Protein AF-A0A8T3ZHL0-F1 (afdb_monomer)

Nearest PDB structures (foldseek):
  2d4r-assembly1_A  TM=2.985E-01  e=3.084E+00  Thermus thermophilus HB8
  3kd4-assembly1_A  TM=4.440E-01  e=8.144E+00  Parabacteroides distasonis ATCC 8503
  2c8e-assembly2_F  TM=2.525E-01  e=3.255E+00  Clostridium botulinum

Mean predicted aligned error: 4.2 Å

pLDDT: mean 92.54, std 8.16, range [60.34, 98.5]

Radius of gyration: 15.57 Å; Cα contacts (8 Å, |Δi|>4): 361; chains: 1; bounding box: 35×30×43 Å

Solvent-accessible surface area (backbone atoms only — not comparable to full-atom values): 7503 Å² total; per-residue (Å²): 109,68,70,58,51,51,50,51,56,46,22,67,77,70,44,55,74,51,76,47,68,34,86,65,41,38,38,34,37,50,96,50,34,42,35,38,40,39,80,39,81,84,73,82,85,38,77,82,42,80,42,47,78,49,87,70,52,77,55,57,64,45,39,56,96,75,43,60,59,62,20,40,26,36,30,17,42,81,54,91,90,34,26,39,36,40,37,39,42,37,50,18,43,23,42,51,92,86,35,31,39,29,58,40,50,43,67,68,76,40,70,36,41,59,75,23,38,38,39,40,32,42,76,51,70,52,73,59,92,52,36,39,35,34,32,32,38,44,47,66,85

Secondary structure (DSSP, 8-state):
-HHHHHHHHHHHHH-SEEEEE--SSEEEEETTEEEEEEEESS--S-BS--E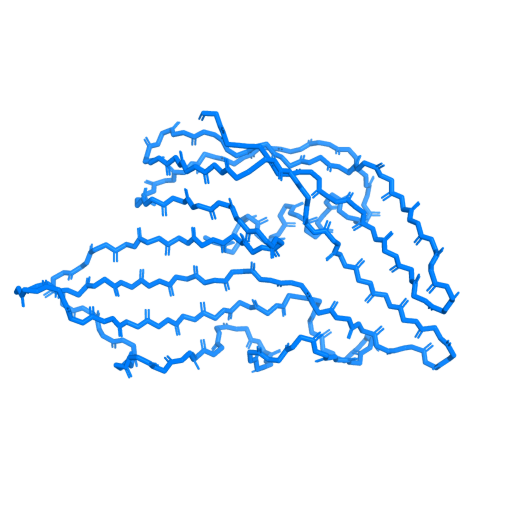E-SSS-S-SEEETTTS-SEEEEEEEEEETTEEEEEEEEEEPEEEETTEEEEEEEE---EEE-TT-EEEEEEEEEEEETTEEEEEEEEEE-

Sequence (141 aa):
MEELNNKVRYIANNGGREQVTIAKGIVSFASGSIKLFIETGGTYYAEDVWIPLSNGDCNLAGTWGVDPPEALCVKSGKIGSSYQTTYELRYRVLGAGSKQYQISLEGPMASGGEGNTIIIENTGSSIEGNLIKTHISIKIL

Foldseek 3Di:
DVVVVVVQVVCLVPFFKDKDFAAFAKWKDDDQKIKGKDKDQDDADDAPDKAFPDPDGQDQEEAPPPDDQKGWIWHWHDDPNIIIIMIMIHGHFHDDPQATEHEGEDEDTDMDGGGKMKMWGFPAWDDDRRYIYTYIYIDID

Structure (mmCIF, N/CA/C/O backbone):
data_AF-A0A8T3ZHL0-F1
#
_entry.id   AF-A0A8T3ZHL0-F1
#
loop_
_atom_site.group_PDB
_atom_site.id
_atom_site.type_symbol
_atom_site.label_atom_id
_atom_site.label_alt_id
_atom_site.label_comp_id
_atom_site.label_asym_id
_atom_site.label_entity_id
_atom_site.label_seq_id
_atom_site.pdbx_PDB_ins_code
_atom_site.Cartn_x
_atom_site.Cartn_y
_atom_site.Cartn_z
_atom_site.occupancy
_atom_site.B_iso_or_equiv
_atom_site.auth_seq_id
_atom_site.auth_comp_id
_atom_site.auth_asym_id
_atom_site.auth_atom_id
_atom_site.pdbx_PDB_model_num
ATOM 1 N N . MET A 1 1 ? -9.310 -1.800 3.750 1.00 89.12 1 MET A N 1
ATOM 2 C CA . MET A 1 1 ? -7.895 -1.965 3.339 1.00 89.12 1 MET A CA 1
ATOM 3 C C . MET A 1 1 ? -7.780 -2.471 1.906 1.00 89.12 1 MET A C 1
ATOM 5 O O . MET A 1 1 ? -6.994 -1.926 1.148 1.00 89.12 1 MET A O 1
ATOM 9 N N . GLU A 1 2 ? -8.588 -3.452 1.504 1.00 89.31 2 GLU A N 1
ATOM 10 C CA . GLU A 1 2 ? -8.603 -3.961 0.126 1.00 89.31 2 GLU A CA 1
ATOM 11 C C . GLU A 1 2 ? -8.901 -2.885 -0.933 1.00 89.31 2 GLU A C 1
ATOM 13 O O . GLU A 1 2 ? -8.166 -2.772 -1.907 1.00 89.31 2 GLU A O 1
ATOM 18 N N . GLU A 1 3 ? -9.901 -2.025 -0.712 1.00 91.75 3 GLU A N 1
ATOM 19 C CA . GLU A 1 3 ? -10.195 -0.905 -1.622 1.00 91.75 3 GLU A CA 1
ATOM 20 C C . GLU A 1 3 ? -8.988 0.030 -1.810 1.00 91.75 3 GLU A C 1
ATOM 22 O O . GLU A 1 3 ? -8.657 0.418 -2.931 1.00 91.75 3 GLU A O 1
ATOM 27 N N . LEU A 1 4 ? -8.289 0.346 -0.715 1.00 94.38 4 LEU A N 1
ATOM 28 C CA . LEU A 1 4 ? -7.088 1.175 -0.744 1.00 94.38 4 LEU A CA 1
ATOM 29 C C . LEU A 1 4 ? -5.976 0.510 -1.564 1.00 94.38 4 LEU A C 1
ATOM 31 O O . LEU A 1 4 ? -5.391 1.151 -2.433 1.00 94.38 4 LEU A O 1
ATOM 35 N N . ASN A 1 5 ? -5.732 -0.784 -1.336 1.00 95.44 5 ASN A N 1
ATOM 36 C CA . ASN A 1 5 ? -4.795 -1.582 -2.129 1.00 95.44 5 ASN A CA 1
ATOM 37 C C . ASN A 1 5 ? -5.166 -1.570 -3.623 1.00 95.44 5 ASN A C 1
ATOM 39 O O . ASN A 1 5 ? -4.322 -1.307 -4.475 1.00 95.44 5 ASN A O 1
ATOM 43 N N . ASN A 1 6 ? -6.442 -1.776 -3.954 1.00 95.44 6 ASN A N 1
ATOM 44 C CA . ASN A 1 6 ? -6.925 -1.755 -5.335 1.00 95.44 6 ASN A CA 1
ATOM 45 C C . ASN A 1 6 ? -6.644 -0.416 -6.023 1.00 95.44 6 ASN A C 1
ATOM 47 O O . ASN A 1 6 ? -6.119 -0.407 -7.136 1.00 95.44 6 ASN A O 1
ATOM 51 N N . LYS A 1 7 ? -6.919 0.707 -5.353 1.00 96.62 7 LYS A N 1
ATOM 52 C CA . LYS A 1 7 ? -6.647 2.041 -5.905 1.00 96.62 7 LYS A CA 1
ATOM 53 C C . LYS A 1 7 ? -5.155 2.332 -6.039 1.00 96.62 7 LYS A C 1
ATOM 55 O O . LYS A 1 7 ? -4.751 2.860 -7.069 1.00 96.62 7 LYS A O 1
ATOM 60 N N . VAL A 1 8 ? -4.321 1.938 -5.074 1.00 97.31 8 VAL A N 1
ATOM 61 C CA . VAL A 1 8 ? -2.859 2.065 -5.211 1.00 97.31 8 VAL A CA 1
ATOM 62 C C . VAL A 1 8 ? -2.354 1.280 -6.422 1.00 97.31 8 VAL A C 1
ATOM 64 O O . VAL A 1 8 ? -1.639 1.840 -7.249 1.00 97.31 8 VAL A O 1
ATOM 67 N N . ARG A 1 9 ? -2.750 0.010 -6.578 1.00 95.94 9 ARG A N 1
ATOM 68 C CA . ARG A 1 9 ? -2.340 -0.815 -7.728 1.00 95.94 9 ARG A CA 1
ATOM 69 C C . ARG A 1 9 ? -2.842 -0.251 -9.052 1.00 95.94 9 ARG A C 1
ATOM 71 O O . ARG A 1 9 ? -2.117 -0.276 -10.046 1.00 95.94 9 ARG A O 1
ATOM 78 N N . TYR A 1 10 ? -4.066 0.266 -9.073 1.00 96.88 10 TYR A N 1
ATOM 79 C CA . TYR A 1 10 ? -4.619 0.920 -10.251 1.00 96.88 10 TYR A CA 1
ATOM 80 C C . TYR A 1 10 ? -3.783 2.143 -10.648 1.00 96.88 10 TYR A C 1
ATOM 82 O O . TYR A 1 10 ? -3.339 2.229 -11.792 1.00 96.88 10 TYR A O 1
ATOM 90 N N . ILE A 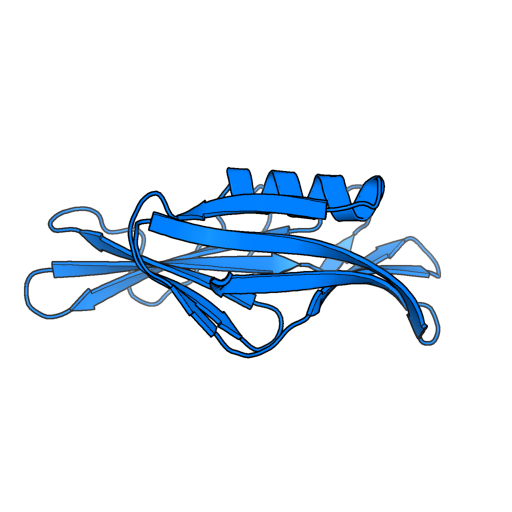1 11 ? -3.495 3.036 -9.700 1.00 97.31 11 ILE A N 1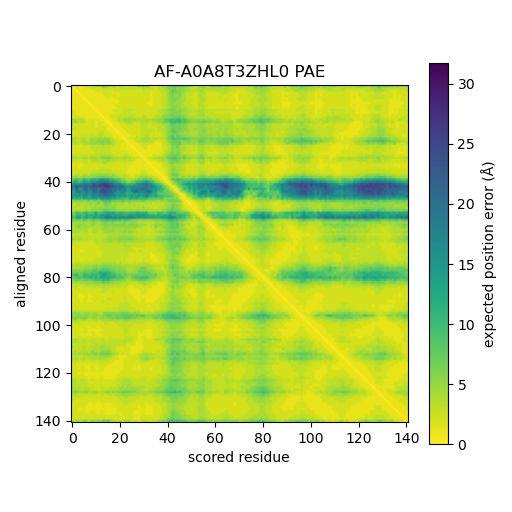
ATOM 91 C CA . ILE A 1 11 ? -2.699 4.250 -9.927 1.00 97.31 11 ILE A CA 1
ATOM 92 C C . ILE A 1 11 ? -1.238 3.931 -10.271 1.00 97.31 11 ILE A C 1
ATOM 94 O O . ILE A 1 11 ? -0.636 4.613 -11.099 1.00 97.31 11 ILE A O 1
ATOM 98 N N . ALA A 1 12 ? -0.663 2.866 -9.712 1.00 96.50 12 ALA A N 1
ATOM 99 C CA . ALA A 1 12 ? 0.680 2.419 -10.076 1.00 96.50 12 ALA A CA 1
ATOM 100 C C . ALA A 1 12 ? 0.765 1.995 -11.551 1.00 96.50 12 ALA A C 1
ATOM 102 O O . ALA A 1 12 ? 1.730 2.334 -12.227 1.00 96.50 12 ALA A O 1
ATOM 103 N N . ASN A 1 13 ? -0.258 1.308 -12.068 1.00 94.44 13 ASN A N 1
ATOM 104 C CA . ASN A 1 13 ? -0.269 0.833 -13.454 1.00 94.44 13 ASN A CA 1
ATOM 105 C C . ASN A 1 13 ? -0.716 1.892 -14.469 1.00 94.44 13 ASN A C 1
ATOM 107 O O . ASN A 1 13 ? -0.249 1.880 -15.604 1.00 94.44 13 ASN A O 1
ATOM 111 N N . ASN A 1 14 ? -1.635 2.781 -14.085 1.00 96.81 14 ASN A N 1
ATOM 112 C CA . ASN A 1 14 ? -2.307 3.688 -15.022 1.00 96.81 14 ASN A CA 1
ATOM 113 C C . ASN A 1 14 ? -1.906 5.162 -14.848 1.00 96.81 14 ASN A C 1
ATOM 115 O O . ASN A 1 14 ? -2.280 6.000 -15.666 1.00 96.81 14 ASN A O 1
ATOM 119 N N . GLY A 1 15 ? -1.148 5.493 -13.799 1.00 95.69 15 GLY A N 1
ATOM 120 C CA . GLY A 1 15 ? -0.882 6.874 -13.409 1.00 95.69 15 GLY A CA 1
ATOM 121 C C . GLY A 1 15 ? -2.101 7.559 -12.783 1.00 95.69 15 GLY A C 1
ATOM 122 O O . GLY A 1 15 ? -3.125 6.930 -12.519 1.00 95.69 15 GLY A O 1
ATOM 123 N N . GLY A 1 16 ? -1.990 8.869 -12.553 1.00 96.69 16 GLY A N 1
ATOM 124 C CA . GLY A 1 16 ? -3.090 9.709 -12.072 1.00 96.69 16 GLY A CA 1
ATOM 125 C C . GLY A 1 16 ? -3.192 9.818 -10.549 1.00 96.69 16 GLY A C 1
ATOM 126 O O . GLY A 1 16 ? -2.210 9.641 -9.823 1.00 96.69 16 GLY A O 1
ATOM 127 N N . ARG A 1 17 ? -4.398 10.152 -10.076 1.00 97.56 17 ARG A N 1
ATOM 128 C CA . ARG A 1 17 ? -4.697 10.450 -8.673 1.00 97.56 17 ARG A CA 1
ATOM 129 C C . ARG A 1 17 ? -6.068 9.913 -8.274 1.00 97.56 17 ARG A C 1
ATOM 131 O O . ARG A 1 17 ? -7.035 10.077 -9.008 1.00 97.56 17 ARG A O 1
ATOM 138 N N . GLU A 1 18 ? -6.143 9.334 -7.083 1.00 98.00 18 GLU A N 1
ATOM 139 C CA . GLU A 1 18 ? -7.343 8.747 -6.486 1.00 98.00 18 GLU A CA 1
ATOM 140 C C . GLU A 1 18 ? -7.498 9.173 -5.024 1.00 98.00 18 GLU A C 1
ATOM 142 O O . GLU A 1 18 ? -6.556 9.659 -4.387 1.00 98.00 18 GLU A O 1
ATOM 147 N N . GLN A 1 19 ? -8.700 8.972 -4.487 1.00 96.62 19 GLN A N 1
ATOM 148 C CA . GLN A 1 19 ? -9.005 9.234 -3.083 1.00 96.62 19 GLN A CA 1
ATOM 149 C C . GLN A 1 19 ? -9.811 8.097 -2.450 1.00 96.62 19 GLN A C 1
ATOM 151 O O . GLN A 1 19 ? -10.603 7.431 -3.122 1.00 96.62 19 GLN A O 1
ATOM 156 N N . VAL A 1 20 ? -9.602 7.890 -1.150 1.00 95.88 20 VAL A N 1
ATOM 157 C CA . VAL A 1 20 ? -10.321 6.918 -0.315 1.00 95.88 20 VAL A CA 1
ATOM 158 C C . VAL A 1 20 ? -10.685 7.568 1.005 1.00 95.88 20 VAL A C 1
ATOM 160 O O . VAL A 1 20 ? -9.819 8.117 1.680 1.00 95.88 20 VAL A O 1
ATOM 163 N N . THR A 1 21 ? -11.947 7.466 1.407 1.00 95.81 21 THR A N 1
ATOM 164 C CA . THR A 1 21 ? -12.379 7.890 2.741 1.00 95.81 21 THR A CA 1
ATOM 165 C C . THR A 1 21 ? -12.153 6.765 3.745 1.00 95.81 21 THR A C 1
ATOM 167 O O . THR A 1 21 ? -12.445 5.598 3.477 1.00 95.81 21 THR A O 1
ATOM 170 N N . ILE A 1 22 ? -11.637 7.106 4.923 1.00 92.88 22 ILE A N 1
ATOM 171 C CA . ILE A 1 22 ? -11.452 6.151 6.012 1.00 92.88 22 ILE A CA 1
ATOM 172 C C . ILE A 1 22 ? -12.822 5.849 6.615 1.00 92.88 22 ILE A C 1
ATOM 174 O O . ILE A 1 22 ? -13.410 6.673 7.311 1.00 92.88 22 ILE A O 1
ATOM 178 N N . ALA A 1 23 ? -13.334 4.655 6.322 1.00 89.88 23 ALA A N 1
ATOM 179 C CA . ALA A 1 23 ? -14.664 4.237 6.755 1.00 89.88 23 ALA A CA 1
ATOM 180 C C . ALA A 1 23 ? -14.746 3.905 8.253 1.00 89.88 23 ALA A C 1
ATOM 182 O O . ALA A 1 23 ? -15.814 4.013 8.840 1.00 89.88 23 ALA A O 1
ATOM 183 N N . LYS A 1 24 ? -13.645 3.440 8.859 1.00 91.50 24 LYS A N 1
ATOM 184 C CA . LYS A 1 24 ? -13.570 3.088 10.282 1.00 91.50 24 LYS A CA 1
ATOM 185 C C . LYS A 1 24 ? -12.119 2.972 10.733 1.00 91.50 24 LYS A C 1
ATOM 187 O O . LYS A 1 24 ? -11.267 2.538 9.958 1.00 91.50 24 LYS A O 1
ATOM 192 N N . GLY A 1 25 ? -11.885 3.232 12.017 1.00 92.75 25 GLY A N 1
ATOM 193 C CA . GLY A 1 25 ? -10.602 3.003 12.674 1.00 92.75 25 GLY A CA 1
ATOM 194 C C . GLY A 1 25 ? -9.614 4.137 12.433 1.00 92.75 25 GLY A C 1
ATOM 195 O O . GLY A 1 25 ? -9.988 5.219 11.989 1.00 92.75 25 GLY A O 1
ATOM 196 N N . ILE A 1 26 ? -8.350 3.880 12.754 1.00 96.19 26 ILE A N 1
ATOM 197 C CA . ILE A 1 26 ? -7.257 4.836 12.568 1.00 96.19 26 ILE A CA 1
ATOM 198 C C . ILE A 1 26 ? -6.346 4.297 11.476 1.00 96.19 26 ILE A C 1
ATOM 200 O O . ILE A 1 26 ? -5.842 3.182 11.594 1.00 96.19 26 ILE A O 1
ATOM 204 N N . VAL A 1 27 ? -6.108 5.080 10.430 1.00 97.00 27 VAL A N 1
ATOM 205 C CA . VAL A 1 27 ? -5.083 4.787 9.429 1.00 97.00 27 VAL A CA 1
ATOM 206 C C . VAL A 1 27 ? -3.833 5.588 9.744 1.00 97.00 27 VAL A C 1
ATOM 208 O O . VAL A 1 27 ? -3.913 6.772 10.050 1.00 97.00 27 VAL A O 1
ATOM 211 N N . SER A 1 28 ? -2.672 4.954 9.647 1.00 97.62 28 SER A N 1
ATOM 212 C CA . SER A 1 28 ? -1.366 5.593 9.747 1.00 97.62 28 SER A CA 1
ATOM 213 C C . SER A 1 28 ? -0.521 5.239 8.535 1.00 97.62 28 SER A C 1
ATOM 215 O O . SER A 1 28 ? -0.507 4.090 8.096 1.00 97.62 28 SER A O 1
ATOM 217 N N . PHE A 1 29 ? 0.201 6.222 8.012 1.00 97.88 29 PHE A N 1
ATOM 218 C CA . PHE A 1 29 ? 1.247 6.009 7.027 1.00 97.88 29 PHE A CA 1
ATOM 219 C C . PHE A 1 29 ? 2.605 6.337 7.646 1.00 97.88 29 PHE A C 1
ATOM 221 O O . PHE A 1 29 ? 2.804 7.433 8.174 1.00 97.88 29 PHE A O 1
ATOM 228 N N . ALA A 1 30 ? 3.534 5.385 7.582 1.00 96.56 30 ALA A N 1
ATOM 229 C CA . ALA A 1 30 ? 4.912 5.577 8.015 1.00 96.56 30 ALA A CA 1
ATOM 230 C C . ALA A 1 30 ? 5.840 4.556 7.348 1.00 96.56 30 ALA A C 1
ATOM 232 O O . ALA A 1 30 ? 5.501 3.380 7.234 1.00 96.56 30 ALA A O 1
ATOM 233 N N . SER A 1 31 ? 7.046 4.991 6.967 1.00 93.44 31 SER A N 1
ATOM 234 C CA . SER A 1 31 ? 8.123 4.111 6.473 1.00 93.44 31 SER A CA 1
ATOM 235 C C . SER A 1 31 ? 7.695 3.159 5.339 1.00 93.44 31 SER A C 1
ATOM 237 O O . SER A 1 31 ? 8.010 1.969 5.367 1.00 93.44 31 SER A O 1
ATOM 239 N N . GLY A 1 32 ? 6.934 3.662 4.360 1.00 94.69 32 GLY A N 1
ATOM 240 C CA . GLY A 1 32 ? 6.471 2.866 3.214 1.00 94.69 32 GLY A CA 1
ATOM 241 C C . GLY A 1 32 ? 5.424 1.798 3.560 1.00 94.69 32 GLY A C 1
ATOM 242 O O . GLY A 1 32 ? 5.255 0.835 2.815 1.00 94.69 32 GLY A O 1
ATOM 243 N N . SER A 1 33 ? 4.742 1.944 4.699 1.00 96.50 33 SER A N 1
ATOM 244 C CA . SER A 1 33 ? 3.689 1.048 5.178 1.00 96.50 33 SER A CA 1
ATOM 245 C C . SER A 1 33 ? 2.434 1.844 5.527 1.00 96.50 33 SER A C 1
ATOM 247 O O . SER A 1 33 ? 2.518 2.913 6.141 1.00 96.50 33 SER A O 1
ATOM 249 N N . ILE A 1 34 ? 1.271 1.314 5.141 1.00 97.19 34 ILE A N 1
ATOM 250 C CA . ILE A 1 34 ? -0.035 1.826 5.562 1.00 97.19 34 ILE A CA 1
ATOM 251 C C . ILE A 1 34 ? -0.612 0.850 6.581 1.00 97.19 34 ILE A C 1
ATOM 253 O O . ILE A 1 34 ? -0.818 -0.326 6.281 1.00 97.19 34 ILE A O 1
ATOM 257 N N . LYS A 1 35 ? -0.910 1.343 7.780 1.00 97.12 35 LYS A N 1
ATOM 258 C CA . LYS A 1 35 ? -1.500 0.564 8.868 1.00 97.12 35 LYS A CA 1
ATOM 259 C C . LYS A 1 35 ? -2.908 1.036 9.165 1.00 97.12 35 LYS A C 1
ATOM 261 O O . LYS A 1 35 ? -3.137 2.235 9.227 1.00 97.12 35 LYS A O 1
ATOM 266 N N . LEU A 1 36 ? -3.830 0.107 9.382 1.00 96.06 36 LEU A N 1
ATOM 267 C CA . LEU A 1 36 ? -5.181 0.375 9.868 1.00 96.06 36 LEU A CA 1
ATOM 268 C C . LEU A 1 36 ? -5.386 -0.327 11.205 1.00 96.06 36 LEU A C 1
ATOM 270 O O . LEU A 1 36 ? -5.253 -1.546 11.294 1.00 96.06 36 LEU A O 1
ATOM 274 N N . PHE A 1 37 ? -5.755 0.447 12.216 1.00 94.44 37 PHE A N 1
ATOM 275 C CA . PHE A 1 37 ? -6.049 -0.015 13.563 1.00 94.44 37 PHE A CA 1
ATOM 276 C C . PHE A 1 37 ? -7.561 -0.006 13.782 1.00 94.44 37 PHE A C 1
ATOM 278 O O . PHE A 1 37 ? -8.213 1.029 13.625 1.00 94.44 37 PHE A O 1
ATOM 285 N N . ILE A 1 38 ? -8.117 -1.159 14.151 1.00 92.25 38 ILE A N 1
ATOM 286 C CA . ILE A 1 38 ? -9.530 -1.311 14.505 1.00 92.25 38 ILE A CA 1
ATOM 287 C C . ILE A 1 38 ? -9.621 -1.974 15.874 1.00 92.25 38 ILE A C 1
ATOM 289 O O . ILE A 1 38 ? -9.118 -3.080 16.071 1.00 92.25 38 ILE A O 1
ATOM 293 N N . GLU A 1 39 ? -10.312 -1.323 16.802 1.00 89.19 39 GLU A N 1
ATOM 294 C CA . GLU A 1 39 ? -10.665 -1.918 18.088 1.00 89.19 39 GLU A CA 1
ATOM 295 C C . GLU A 1 39 ? -11.965 -2.716 17.961 1.00 89.19 39 GLU A C 1
ATOM 297 O O . GLU A 1 39 ? -12.962 -2.243 17.404 1.00 89.19 39 GLU A O 1
ATOM 302 N N 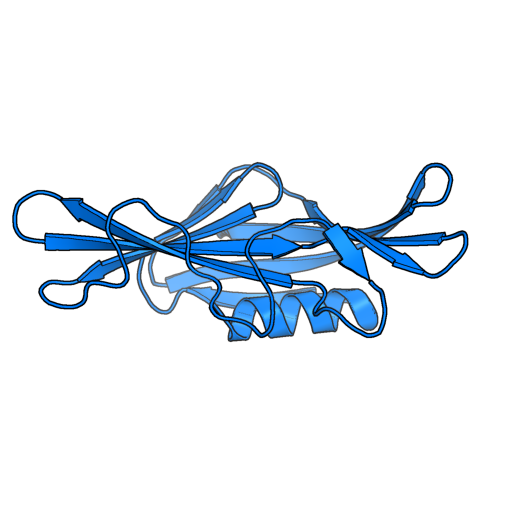. THR A 1 40 ? -11.952 -3.956 18.452 1.00 80.94 40 THR A N 1
ATOM 303 C CA . THR A 1 40 ? -13.123 -4.841 18.459 1.00 80.94 40 THR A CA 1
ATOM 304 C C . THR A 1 40 ? -13.244 -5.573 19.793 1.00 80.94 40 THR A C 1
ATOM 306 O O . THR A 1 40 ? -12.244 -5.870 20.447 1.00 80.94 40 THR A O 1
ATOM 309 N N . GLY A 1 41 ? -14.479 -5.878 20.195 1.00 70.81 41 GLY A N 1
ATOM 310 C CA . GLY A 1 41 ? -14.766 -6.571 21.454 1.00 70.81 41 GLY A CA 1
ATOM 311 C C . GLY A 1 41 ? -14.745 -8.103 21.385 1.00 70.81 41 GLY A C 1
ATOM 312 O O . GLY A 1 41 ? -14.894 -8.729 22.426 1.00 70.81 41 GLY A O 1
ATOM 313 N N . GLY A 1 42 ? -14.597 -8.726 20.204 1.00 60.75 42 GLY A N 1
ATOM 314 C CA . GLY A 1 42 ? -14.885 -10.167 20.072 1.00 60.75 42 GLY A CA 1
ATOM 315 C C . GLY A 1 42 ? -14.205 -10.953 18.949 1.00 60.75 42 GLY A C 1
ATOM 316 O O . GLY A 1 42 ? -14.486 -12.140 18.827 1.00 60.75 42 GLY A O 1
ATOM 317 N N . THR A 1 43 ? -13.320 -10.357 18.145 1.00 60.34 43 THR A N 1
ATOM 318 C CA . THR A 1 43 ? -12.641 -11.073 17.045 1.00 60.34 43 THR A CA 1
ATOM 319 C C . THR A 1 43 ? -11.132 -11.038 17.221 1.00 60.34 43 THR A C 1
ATOM 321 O O . THR A 1 43 ? -10.534 -9.973 17.364 1.00 60.34 43 THR A O 1
ATOM 324 N N . TYR A 1 44 ? -10.535 -12.226 17.204 1.00 65.06 44 TYR A N 1
ATOM 325 C CA . TYR A 1 44 ? -9.115 -12.481 17.391 1.00 65.06 44 TYR A CA 1
ATOM 326 C C . TYR A 1 44 ? -8.600 -13.252 16.173 1.00 65.06 44 TYR A C 1
ATOM 328 O O . TYR A 1 44 ? -9.165 -14.291 15.835 1.00 65.06 44 TYR A O 1
ATOM 336 N N . TYR A 1 45 ? -7.562 -12.735 15.507 1.00 63.56 45 TYR A N 1
ATOM 337 C CA . TYR A 1 45 ? -6.935 -13.403 14.358 1.00 63.56 45 TYR A CA 1
ATOM 338 C C . TYR A 1 45 ? -5.732 -14.262 14.790 1.00 63.56 45 TYR A C 1
ATOM 340 O O . TYR A 1 45 ? -5.693 -15.448 14.481 1.00 63.56 45 TYR A O 1
ATOM 348 N N . ALA A 1 46 ? -4.786 -13.681 15.536 1.00 62.75 46 ALA A N 1
ATOM 349 C CA . ALA A 1 46 ? -3.723 -14.346 16.302 1.00 62.75 46 ALA A CA 1
ATOM 350 C C . ALA A 1 46 ? -3.000 -13.308 17.177 1.00 62.75 46 ALA A C 1
ATOM 352 O O . ALA A 1 46 ? -2.912 -12.146 16.774 1.00 62.75 46 ALA A O 1
ATOM 353 N N . GLU A 1 47 ? -2.493 -13.714 18.343 1.00 71.81 47 GLU A N 1
ATOM 354 C CA . GLU A 1 47 ? -1.775 -12.862 19.292 1.00 71.81 47 GLU A CA 1
ATOM 355 C C . GLU A 1 47 ? -0.374 -12.600 18.756 1.00 71.81 47 GLU A C 1
ATOM 357 O O . GLU A 1 47 ? 0.405 -13.530 18.565 1.00 71.81 47 GLU A O 1
ATOM 362 N N . ASP A 1 48 ? -0.082 -11.333 18.472 1.00 75.12 48 ASP A N 1
ATOM 363 C CA . ASP A 1 48 ? 1.255 -10.821 18.149 1.00 75.12 48 ASP A CA 1
ATOM 364 C C . ASP A 1 48 ? 1.991 -11.470 16.960 1.00 75.12 48 ASP A C 1
ATOM 366 O O . ASP A 1 48 ? 3.156 -11.160 16.701 1.00 75.12 48 ASP A O 1
ATOM 370 N N . VAL A 1 49 ? 1.298 -12.279 16.156 1.00 86.69 49 VAL A N 1
ATOM 371 C CA . VAL A 1 49 ? 1.819 -12.877 14.921 1.00 86.69 49 VAL A CA 1
ATOM 372 C C . VAL A 1 49 ? 1.124 -12.264 13.709 1.00 86.69 49 VAL A C 1
ATOM 374 O O . VAL A 1 49 ? -0.100 -12.152 13.663 1.00 86.69 49 VAL A O 1
ATOM 377 N N . TRP A 1 50 ? 1.916 -11.872 12.709 1.00 90.12 50 TRP A N 1
ATOM 378 C CA . TRP A 1 50 ? 1.400 -11.404 11.424 1.00 90.12 50 TRP A CA 1
ATOM 379 C C . TRP A 1 50 ? 0.934 -12.575 10.562 1.00 90.12 50 TRP A C 1
ATOM 381 O O . TRP A 1 50 ? 1.703 -13.491 10.276 1.00 90.12 50 TRP A O 1
ATOM 391 N N . ILE A 1 51 ? -0.313 -12.502 10.110 1.00 91.06 51 ILE A N 1
ATOM 392 C CA . ILE A 1 51 ? -0.949 -13.473 9.224 1.00 91.06 51 ILE A CA 1
ATOM 393 C C . ILE A 1 51 ? -1.226 -12.798 7.876 1.00 91.06 51 ILE A C 1
ATOM 395 O O . ILE A 1 51 ? -1.798 -11.705 7.861 1.00 91.06 51 ILE A O 1
ATOM 399 N N . PRO A 1 52 ? -0.860 -13.411 6.739 1.00 91.50 52 PRO A N 1
ATOM 400 C CA . PRO A 1 52 ? -1.207 -12.882 5.425 1.00 91.50 52 PRO A CA 1
ATOM 401 C C . PRO A 1 52 ? -2.716 -13.005 5.159 1.00 91.50 52 PRO A C 1
ATOM 403 O O . PRO A 1 52 ? -3.324 -14.039 5.424 1.00 91.50 52 PRO A O 1
ATOM 406 N N . LEU A 1 53 ? -3.323 -11.954 4.605 1.00 87.31 53 LEU A N 1
ATOM 407 C CA . LEU A 1 53 ? -4.728 -11.935 4.160 1.00 87.31 53 LEU A CA 1
ATOM 408 C C . LEU A 1 53 ? -4.898 -12.095 2.644 1.00 87.31 53 LEU A C 1
ATOM 410 O O . LEU A 1 53 ? -6.018 -12.195 2.153 1.00 87.31 53 LEU A O 1
ATOM 414 N N . SER A 1 54 ? -3.797 -12.072 1.900 1.00 73.62 54 SER A N 1
ATOM 415 C CA . SER A 1 54 ? -3.764 -12.244 0.443 1.00 73.62 54 SER A CA 1
ATOM 416 C C . SER A 1 54 ? -3.061 -13.557 0.098 1.00 73.62 54 SER A C 1
ATOM 418 O O . SER A 1 54 ? -2.392 -14.131 0.957 1.00 73.62 54 SER A O 1
ATOM 420 N N . ASN A 1 55 ? -3.215 -14.042 -1.139 1.00 68.81 55 ASN A N 1
ATOM 421 C CA . ASN A 1 55 ? -2.505 -15.229 -1.624 1.00 68.81 55 ASN A CA 1
ATOM 422 C C . ASN A 1 55 ? -0.990 -14.972 -1.587 1.00 68.81 55 ASN A C 1
ATOM 424 O O . ASN A 1 55 ? -0.445 -14.366 -2.501 1.00 68.81 55 ASN A O 1
ATOM 428 N N . GLY A 1 56 ? -0.328 -15.386 -0.510 1.00 71.44 56 GLY A N 1
ATOM 429 C CA . GLY A 1 56 ? 1.089 -15.147 -0.277 1.00 71.44 56 GLY A CA 1
ATOM 430 C C . GLY A 1 56 ? 1.432 -15.204 1.209 1.00 71.44 56 GLY A C 1
ATOM 431 O O . GLY A 1 56 ? 0.754 -15.843 2.010 1.00 71.44 56 GLY A O 1
ATOM 432 N N . ASP A 1 57 ? 2.504 -14.515 1.567 1.00 86.50 57 ASP A N 1
ATOM 433 C CA . ASP A 1 57 ? 3.032 -14.395 2.927 1.00 86.50 57 ASP A CA 1
ATOM 434 C C . ASP A 1 57 ? 3.179 -12.915 3.351 1.00 86.50 57 ASP A C 1
ATOM 436 O O . ASP A 1 57 ? 2.734 -11.999 2.658 1.00 86.50 57 ASP A O 1
ATOM 440 N N . CYS A 1 58 ? 3.812 -12.662 4.494 1.00 90.50 58 CYS A N 1
ATOM 441 C CA . CYS A 1 58 ? 4.173 -11.308 4.924 1.00 90.50 58 CYS A CA 1
ATOM 442 C C . CYS A 1 58 ? 5.584 -10.883 4.482 1.00 90.50 58 CYS A C 1
ATOM 444 O O . CYS A 1 58 ? 6.108 -9.880 4.972 1.00 90.50 58 CYS A O 1
ATOM 446 N N . ASN A 1 59 ? 6.211 -11.630 3.566 1.00 89.38 59 ASN A N 1
ATOM 447 C CA . ASN A 1 59 ? 7.529 -11.300 3.043 1.00 89.38 59 ASN A CA 1
ATOM 448 C C . ASN A 1 59 ? 7.434 -10.186 1.998 1.00 89.38 59 ASN A C 1
ATOM 450 O O . ASN A 1 59 ? 6.455 -10.041 1.270 1.00 89.38 59 ASN A O 1
ATOM 454 N N . LEU A 1 60 ? 8.500 -9.394 1.911 1.00 92.56 60 LEU A N 1
ATOM 455 C CA . LEU A 1 60 ? 8.600 -8.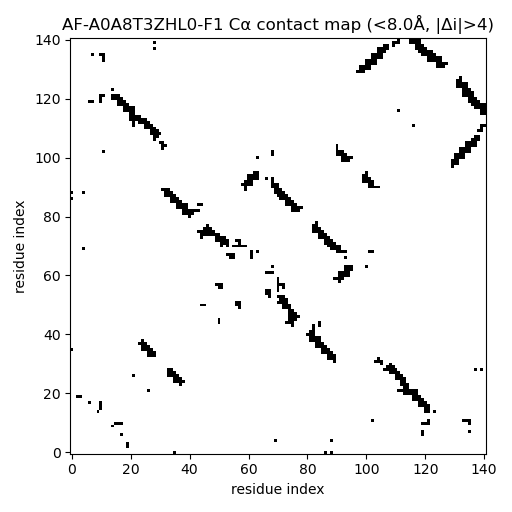259 0.987 1.00 92.56 60 LEU A CA 1
ATOM 456 C C . LEU A 1 60 ? 9.360 -8.599 -0.293 1.00 92.56 60 LEU A C 1
ATOM 458 O O . LEU A 1 60 ? 9.700 -7.704 -1.061 1.00 92.56 60 LEU A O 1
ATOM 462 N N . ALA A 1 61 ? 9.644 -9.876 -0.514 1.00 95.06 61 ALA A N 1
ATOM 463 C CA . ALA A 1 61 ? 10.211 -10.386 -1.747 1.00 95.06 61 ALA A CA 1
ATOM 464 C C . ALA A 1 61 ? 9.181 -11.294 -2.424 1.00 95.06 61 ALA A C 1
ATOM 466 O O . ALA A 1 61 ? 8.363 -11.930 -1.755 1.00 95.06 61 ALA A O 1
ATOM 467 N N . GLY A 1 62 ? 9.215 -11.337 -3.748 1.00 94.19 62 GLY A N 1
ATOM 468 C CA . GLY A 1 62 ? 8.375 -12.225 -4.539 1.00 94.19 62 GLY A CA 1
ATOM 469 C C . GLY A 1 62 ? 8.859 -12.335 -5.977 1.00 94.19 62 GLY A C 1
ATOM 470 O O . GLY A 1 62 ? 9.881 -11.762 -6.363 1.00 94.19 62 GLY A O 1
ATOM 471 N N . THR A 1 63 ? 8.100 -13.067 -6.776 1.00 95.12 63 THR A N 1
ATOM 472 C CA . THR A 1 63 ? 8.349 -13.341 -8.187 1.00 95.12 63 THR A CA 1
ATOM 473 C C . THR A 1 63 ? 7.266 -12.686 -9.032 1.00 95.12 63 THR A C 1
ATOM 475 O O . THR A 1 63 ? 6.069 -12.875 -8.813 1.00 95.12 63 THR A O 1
ATOM 478 N N . TRP A 1 64 ? 7.686 -11.911 -10.026 1.00 93.75 64 TRP A N 1
ATOM 479 C CA . TRP A 1 64 ? 6.783 -11.230 -10.944 1.00 93.75 64 TRP A CA 1
ATOM 480 C C . TRP A 1 64 ? 5.930 -12.228 -11.732 1.00 93.75 64 TRP A C 1
ATOM 482 O O . TRP A 1 64 ? 6.446 -13.192 -12.295 1.00 93.75 64 TRP A O 1
ATOM 492 N N . GLY A 1 65 ? 4.623 -11.966 -11.805 1.00 90.50 65 GLY A N 1
ATOM 493 C CA . GLY A 1 65 ? 3.660 -12.830 -12.495 1.00 90.50 65 GLY A CA 1
ATOM 494 C C . GLY A 1 65 ? 3.256 -14.084 -11.713 1.00 90.50 65 GLY A C 1
ATOM 495 O O . GLY A 1 65 ? 2.440 -14.852 -12.213 1.00 90.50 65 GLY A O 1
ATOM 496 N N . VAL A 1 66 ? 3.796 -14.278 -10.505 1.00 92.19 66 VAL A N 1
ATOM 497 C CA . VAL A 1 66 ? 3.444 -15.383 -9.602 1.00 92.19 66 VAL A CA 1
ATOM 498 C C . VAL A 1 66 ? 2.854 -14.829 -8.310 1.00 92.19 66 VAL A C 1
ATOM 500 O O . VAL A 1 66 ? 1.717 -15.147 -7.971 1.00 92.19 66 VAL A O 1
ATOM 503 N N . ASP A 1 67 ? 3.603 -13.966 -7.624 1.00 92.75 67 ASP A N 1
ATOM 504 C CA . ASP A 1 67 ? 3.191 -13.383 -6.351 1.00 92.75 67 ASP A CA 1
ATOM 505 C C . ASP A 1 67 ? 2.437 -12.061 -6.566 1.00 92.75 67 ASP A C 1
ATOM 507 O O . ASP A 1 67 ? 2.786 -11.286 -7.469 1.00 92.75 67 ASP A O 1
ATOM 511 N N . PRO A 1 68 ? 1.425 -11.750 -5.733 1.00 92.56 68 PRO A N 1
ATOM 512 C CA . PRO A 1 68 ? 0.810 -10.431 -5.745 1.00 92.56 68 PRO A CA 1
ATOM 513 C C . PRO A 1 68 ? 1.840 -9.360 -5.353 1.00 92.56 68 PRO A C 1
ATOM 515 O O . PRO A 1 68 ? 2.719 -9.613 -4.526 1.00 92.56 68 PRO A O 1
ATOM 518 N N . PRO A 1 69 ? 1.748 -8.139 -5.907 1.00 94.19 69 PRO A N 1
ATOM 519 C CA . PRO A 1 69 ? 2.672 -7.064 -5.560 1.00 94.19 69 PRO A CA 1
ATOM 520 C C . PRO A 1 69 ? 2.503 -6.588 -4.116 1.00 94.19 69 PRO A C 1
ATOM 522 O O . PRO A 1 69 ? 3.451 -6.058 -3.541 1.00 94.19 69 PRO A O 1
ATOM 525 N N . GLU A 1 70 ? 1.324 -6.751 -3.520 1.00 94.94 70 GLU A N 1
ATOM 526 C CA . GLU A 1 70 ? 1.082 -6.405 -2.128 1.00 94.94 70 GLU A CA 1
ATOM 527 C C . GLU A 1 70 ? 1.503 -7.507 -1.139 1.00 94.94 70 GLU A C 1
ATOM 529 O O . GLU A 1 70 ? 1.459 -8.707 -1.411 1.00 94.94 70 GLU A O 1
AT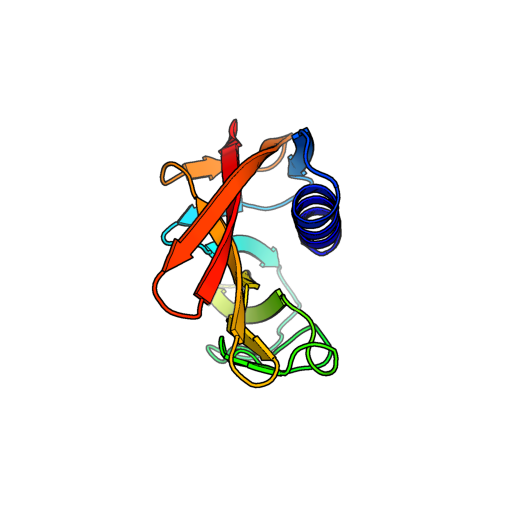OM 534 N N . ALA A 1 71 ? 1.861 -7.075 0.065 1.00 94.62 71 ALA A N 1
ATOM 535 C CA . ALA A 1 71 ? 1.865 -7.883 1.272 1.00 94.62 71 ALA A CA 1
ATOM 536 C C . ALA A 1 71 ? 0.846 -7.257 2.232 1.00 94.62 71 ALA A C 1
ATOM 538 O O . ALA A 1 71 ? 1.122 -6.237 2.870 1.00 94.62 71 ALA A O 1
ATOM 539 N N . LEU A 1 72 ? -0.358 -7.835 2.271 1.00 94.62 72 LEU A N 1
ATOM 540 C CA . LEU A 1 72 ? -1.423 -7.437 3.188 1.00 94.62 72 LEU A CA 1
ATOM 541 C C . LEU A 1 72 ? -1.468 -8.412 4.362 1.00 94.62 72 LEU A C 1
ATOM 543 O O . LEU A 1 72 ? -1.841 -9.573 4.188 1.00 94.62 72 LEU A O 1
ATOM 547 N N . CYS A 1 73 ? -1.112 -7.927 5.547 1.00 94.19 73 CYS A N 1
ATOM 548 C CA . CYS A 1 73 ? -0.990 -8.729 6.756 1.00 94.19 73 CYS A CA 1
ATOM 549 C C . CYS A 1 73 ? -1.887 -8.207 7.872 1.00 94.19 73 CYS A C 1
ATOM 551 O O . CYS A 1 73 ? -2.194 -7.019 7.937 1.00 94.19 73 CYS A O 1
ATOM 553 N N . VAL A 1 74 ? -2.293 -9.096 8.770 1.00 93.69 74 VAL A N 1
ATOM 554 C CA . VAL A 1 74 ? -3.084 -8.769 9.952 1.00 93.69 74 VAL A CA 1
ATOM 555 C C . VAL A 1 74 ? -2.444 -9.351 11.199 1.00 93.69 74 VAL A C 1
ATOM 557 O O . VAL A 1 74 ? -1.894 -10.447 11.164 1.00 93.69 74 VAL A O 1
ATOM 560 N N . LYS A 1 75 ? -2.530 -8.629 12.308 1.00 92.12 75 LYS A N 1
ATOM 561 C CA . LYS A 1 75 ? -2.269 -9.164 13.644 1.00 92.12 75 LYS A CA 1
ATOM 562 C C . LYS A 1 75 ? -3.303 -8.635 14.622 1.00 92.12 75 LYS A C 1
ATOM 564 O O . LYS A 1 75 ? -3.856 -7.552 14.406 1.00 92.12 75 LYS A O 1
ATOM 569 N N . SER A 1 76 ? -3.517 -9.346 15.718 1.00 91.00 76 SER A N 1
ATOM 570 C CA . SER A 1 76 ? -4.343 -8.862 16.819 1.00 91.00 76 SER A CA 1
ATOM 571 C C . SER A 1 76 ? -3.545 -8.867 18.117 1.00 91.00 76 SER A C 1
ATOM 573 O O . SER A 1 76 ? -2.738 -9.755 18.360 1.00 91.00 76 SER A O 1
ATOM 575 N N . GLY A 1 77 ? -3.774 -7.865 18.957 1.00 87.50 77 GLY A N 1
ATOM 576 C CA . GLY A 1 77 ? -3.213 -7.794 20.303 1.00 87.50 77 GLY A CA 1
ATOM 577 C C . GLY A 1 77 ? -4.304 -7.434 21.298 1.00 87.50 77 GLY A C 1
ATOM 578 O O . GLY A 1 77 ? -5.228 -6.681 20.970 1.00 87.50 77 GLY A O 1
ATOM 579 N N . LYS A 1 78 ? -4.229 -7.985 22.509 1.00 85.69 78 LYS A N 1
ATOM 580 C CA . LYS A 1 78 ? -5.163 -7.636 23.580 1.00 85.69 78 LYS A CA 1
ATOM 581 C C . LYS A 1 78 ? -4.806 -6.264 24.155 1.00 85.69 78 LYS A C 1
ATOM 583 O O . LYS A 1 78 ? -3.654 -6.006 24.485 1.00 85.69 78 LYS A O 1
ATOM 588 N N . ILE A 1 79 ? -5.804 -5.398 24.316 1.00 85.69 79 ILE A N 1
ATOM 589 C CA . ILE A 1 79 ? -5.668 -4.086 24.957 1.00 85.69 79 ILE A CA 1
ATOM 590 C C . ILE A 1 79 ? -6.769 -3.960 26.012 1.00 85.69 79 ILE A C 1
ATOM 592 O O . ILE A 1 79 ? -7.933 -3.709 25.700 1.00 85.69 79 ILE A O 1
ATOM 596 N N . GLY A 1 80 ? -6.413 -4.181 27.280 1.00 85.69 80 GLY A N 1
ATOM 597 C CA . GLY A 1 80 ? -7.377 -4.196 28.384 1.00 85.69 80 GLY A CA 1
ATOM 598 C C . GLY A 1 80 ? -8.420 -5.308 28.220 1.00 85.69 80 GLY A C 1
ATOM 599 O O . GLY A 1 80 ? -8.075 -6.491 28.201 1.00 85.69 80 GLY A O 1
ATOM 600 N N . SER A 1 81 ? -9.698 -4.931 28.112 1.00 83.81 81 SER A N 1
ATOM 601 C CA . SER A 1 81 ? -10.821 -5.849 27.860 1.00 83.81 81 SER A CA 1
ATOM 602 C C . SER A 1 81 ? -11.166 -6.026 26.375 1.00 83.81 81 SER A C 1
ATOM 604 O O . SER A 1 81 ? -12.089 -6.772 26.062 1.00 83.81 81 SER A O 1
ATOM 606 N N . SER A 1 82 ? -10.453 -5.345 25.476 1.00 87.00 82 SER A N 1
ATOM 607 C CA . SER A 1 82 ? -10.707 -5.339 24.032 1.00 87.00 82 SER A CA 1
ATOM 608 C C . SER A 1 82 ? -9.533 -5.943 23.258 1.00 87.00 82 SER A C 1
ATOM 610 O O . SER A 1 82 ? -8.477 -6.242 23.819 1.00 87.00 82 SER A O 1
ATOM 612 N N . TYR A 1 83 ? -9.704 -6.094 21.945 1.00 88.00 83 TYR A N 1
ATOM 613 C CA . TYR A 1 83 ? -8.630 -6.439 21.018 1.00 88.00 83 TYR A CA 1
ATOM 614 C C . TYR A 1 83 ? -8.430 -5.321 20.004 1.00 88.00 83 TYR A C 1
ATOM 616 O O . TYR A 1 83 ? -9.393 -4.815 19.424 1.00 88.00 83 TYR A O 1
ATOM 624 N N . GLN A 1 84 ? -7.175 -4.982 19.737 1.00 90.50 84 GLN A N 1
ATOM 625 C CA . GLN A 1 84 ? -6.806 -4.155 18.599 1.00 90.50 84 GLN A CA 1
ATOM 626 C C . GLN A 1 84 ? -6.346 -5.062 17.468 1.00 90.50 84 GLN A C 1
ATOM 628 O O . GLN A 1 84 ? -5.384 -5.814 17.605 1.00 90.50 84 GLN A O 1
ATOM 633 N N . THR A 1 85 ? -7.030 -4.968 16.336 1.00 92.06 85 THR A N 1
ATOM 634 C CA . THR A 1 85 ? -6.608 -5.604 15.092 1.00 92.06 85 THR A CA 1
ATOM 635 C C . THR A 1 85 ? -5.868 -4.578 14.250 1.00 92.06 85 THR A C 1
ATOM 637 O O . THR A 1 85 ? -6.395 -3.501 13.966 1.00 92.06 85 THR A O 1
ATOM 640 N N . THR A 1 86 ? -4.640 -4.910 13.867 1.00 94.00 86 THR A N 1
ATOM 641 C CA . THR A 1 86 ? -3.805 -4.095 12.986 1.00 94.00 86 THR A CA 1
ATOM 642 C C . THR A 1 86 ? -3.713 -4.771 11.631 1.00 94.00 86 THR A C 1
ATOM 644 O O . THR A 1 86 ? -3.207 -5.885 11.537 1.00 94.00 86 THR A O 1
ATOM 647 N N . TYR A 1 87 ? -4.151 -4.077 10.590 1.00 94.44 87 TYR A N 1
ATOM 648 C CA . TYR A 1 87 ? -3.891 -4.444 9.203 1.00 94.44 87 TYR A CA 1
ATOM 649 C C . TYR A 1 87 ? -2.695 -3.639 8.711 1.00 94.44 87 TYR A C 1
ATOM 651 O O . TYR A 1 87 ? -2.657 -2.430 8.919 1.00 94.44 87 TYR A O 1
ATOM 659 N N . GLU A 1 88 ? -1.739 -4.277 8.053 1.00 95.75 88 GLU A N 1
ATOM 660 C CA . GLU A 1 88 ? -0.576 -3.641 7.444 1.00 95.75 88 GLU A CA 1
ATOM 661 C C . GLU A 1 88 ? -0.551 -3.947 5.948 1.00 95.75 88 GLU A C 1
ATOM 663 O O . GLU A 1 88 ? -0.589 -5.107 5.544 1.00 95.75 88 GLU A O 1
ATOM 668 N N . LEU A 1 89 ? -0.481 -2.894 5.136 1.00 96.62 89 LEU A N 1
ATOM 669 C CA . LEU A 1 89 ? -0.307 -2.965 3.694 1.00 96.62 89 LEU A CA 1
ATOM 670 C C . LEU A 1 89 ? 1.086 -2.458 3.325 1.00 96.62 89 LEU A C 1
ATOM 672 O O . LEU A 1 89 ? 1.440 -1.305 3.592 1.00 96.62 89 LEU A O 1
ATOM 676 N N . ARG A 1 90 ? 1.854 -3.329 2.674 1.00 96.62 90 ARG A N 1
ATOM 677 C CA . ARG A 1 90 ? 3.175 -3.045 2.103 1.00 96.62 90 ARG A CA 1
ATOM 678 C C . ARG A 1 90 ? 3.240 -3.588 0.682 1.00 96.62 90 ARG A C 1
ATOM 680 O O . ARG A 1 90 ? 2.358 -4.330 0.259 1.00 96.62 90 ARG A O 1
ATOM 687 N N . TYR A 1 91 ? 4.299 -3.240 -0.039 1.00 96.94 91 TYR A N 1
ATOM 688 C CA . TYR A 1 91 ? 4.527 -3.710 -1.402 1.00 96.94 91 TYR A CA 1
ATOM 689 C C . TYR A 1 91 ? 5.878 -4.402 -1.529 1.00 96.94 91 TYR A C 1
ATOM 691 O O . TYR A 1 91 ? 6.893 -3.929 -1.007 1.00 96.94 91 TYR A O 1
ATOM 699 N N . ARG A 1 92 ? 5.859 -5.546 -2.211 1.00 96.12 92 ARG A N 1
ATOM 700 C CA . ARG A 1 92 ? 7.002 -6.424 -2.429 1.00 96.12 92 ARG A CA 1
ATOM 701 C C . ARG A 1 92 ? 7.928 -5.874 -3.505 1.00 96.12 92 ARG A C 1
ATOM 703 O O . ARG A 1 92 ? 7.514 -5.145 -4.406 1.00 96.12 92 ARG A O 1
ATOM 710 N N . VAL A 1 93 ? 9.174 -6.318 -3.444 1.00 97.50 93 VAL A N 1
ATOM 711 C CA . VAL A 1 93 ? 10.085 -6.332 -4.582 1.00 97.50 93 VAL A CA 1
ATOM 712 C C . VAL A 1 93 ? 9.866 -7.641 -5.337 1.00 97.50 93 VAL A C 1
ATOM 714 O O . VAL A 1 93 ? 10.095 -8.723 -4.797 1.00 97.50 93 VAL A O 1
ATOM 717 N N . LEU A 1 94 ? 9.411 -7.540 -6.582 1.00 97.19 94 LEU A N 1
ATOM 718 C CA . LEU A 1 94 ? 9.118 -8.673 -7.452 1.00 97.19 94 LEU A CA 1
ATOM 719 C C . LEU A 1 94 ? 10.251 -8.890 -8.458 1.00 97.19 94 LEU A C 1
ATOM 721 O O . LEU A 1 94 ? 10.538 -8.017 -9.277 1.00 97.19 94 LEU A O 1
ATOM 725 N N . GLY A 1 95 ? 10.883 -10.061 -8.416 1.00 97.12 95 GLY A N 1
ATOM 726 C CA . GLY A 1 95 ? 11.928 -10.460 -9.357 1.00 97.12 95 GLY A CA 1
ATOM 727 C C . GLY A 1 95 ? 11.370 -10.910 -10.708 1.00 97.12 95 GLY A C 1
ATOM 728 O O . GLY A 1 95 ? 10.411 -11.673 -10.767 1.00 97.12 95 GLY A O 1
ATOM 729 N N . ALA A 1 96 ? 11.995 -10.463 -11.796 1.00 96.31 96 ALA A N 1
ATOM 730 C CA . ALA A 1 96 ? 11.613 -10.741 -13.178 1.00 96.31 96 ALA A CA 1
ATOM 731 C C . ALA A 1 96 ? 12.866 -10.932 -14.054 1.00 96.31 96 ALA A C 1
ATOM 733 O O . ALA A 1 96 ? 13.302 -10.027 -14.775 1.00 96.31 96 ALA A O 1
ATOM 734 N N . GLY A 1 97 ? 13.479 -12.115 -13.973 1.00 94.38 97 GLY A N 1
ATOM 735 C CA . GLY A 1 97 ? 14.733 -12.403 -14.670 1.00 94.38 97 GLY A CA 1
ATOM 736 C C . GLY A 1 97 ? 15.859 -11.487 -14.183 1.00 94.38 97 GLY A C 1
ATOM 737 O O . GLY A 1 97 ? 16.250 -11.551 -13.022 1.00 94.38 97 GLY A O 1
ATOM 738 N N . SER A 1 98 ? 16.376 -10.624 -15.062 1.00 95.25 98 SER A N 1
ATOM 739 C CA . SER A 1 98 ? 17.435 -9.665 -14.715 1.00 95.25 98 SER A CA 1
ATOM 740 C C . SER A 1 98 ? 16.931 -8.392 -14.031 1.00 95.25 98 SER A C 1
ATOM 742 O O . SER A 1 98 ? 17.750 -7.634 -13.512 1.00 95.25 98 SER A O 1
ATOM 744 N N . LYS A 1 99 ? 15.616 -8.144 -14.018 1.00 97.31 99 LYS A N 1
ATOM 745 C CA . LYS A 1 99 ? 15.001 -6.933 -13.456 1.00 97.31 99 LYS A CA 1
ATOM 746 C C . LYS A 1 99 ? 14.227 -7.229 -12.178 1.00 97.31 99 LYS A C 1
ATOM 748 O O . LYS A 1 99 ? 13.823 -8.362 -11.929 1.00 97.31 99 LYS A O 1
ATOM 753 N N . GLN A 1 100 ? 13.989 -6.188 -11.395 1.00 98.00 100 GLN A N 1
ATOM 754 C CA . GLN A 1 100 ? 13.088 -6.203 -10.252 1.00 98.00 100 GLN A CA 1
ATOM 755 C C . GLN A 1 100 ? 12.094 -5.049 -10.364 1.00 98.00 100 GLN A C 1
ATOM 757 O O . GLN A 1 100 ? 12.415 -4.009 -10.937 1.00 98.00 100 GLN A O 1
ATOM 762 N N . TYR A 1 101 ? 10.901 -5.221 -9.804 1.00 97.81 101 TYR A N 1
ATOM 763 C CA . TYR A 1 101 ? 9.843 -4.214 -9.817 1.00 97.81 101 TYR A CA 1
ATOM 764 C C . TYR 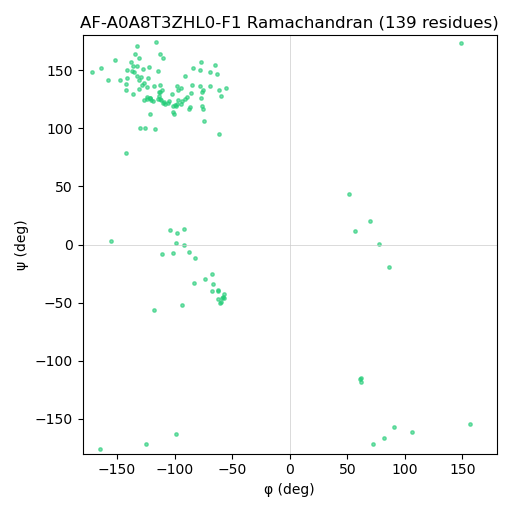A 1 101 ? 9.265 -4.017 -8.421 1.00 97.81 101 TYR A C 1
ATOM 766 O O . TYR A 1 101 ? 9.079 -4.982 -7.684 1.00 97.81 101 TYR A O 1
ATOM 774 N N . GLN A 1 102 ? 8.951 -2.776 -8.067 1.00 97.88 102 GLN A N 1
ATOM 775 C CA . GLN A 1 102 ? 8.352 -2.445 -6.779 1.00 97.88 102 GLN A CA 1
ATOM 776 C C . GLN A 1 102 ? 7.401 -1.252 -6.908 1.00 97.88 102 GLN A C 1
ATOM 778 O O . GLN A 1 102 ? 7.701 -0.275 -7.595 1.00 97.88 102 GLN A O 1
ATOM 783 N N . ILE A 1 103 ? 6.282 -1.304 -6.188 1.00 98.19 103 ILE A N 1
ATOM 784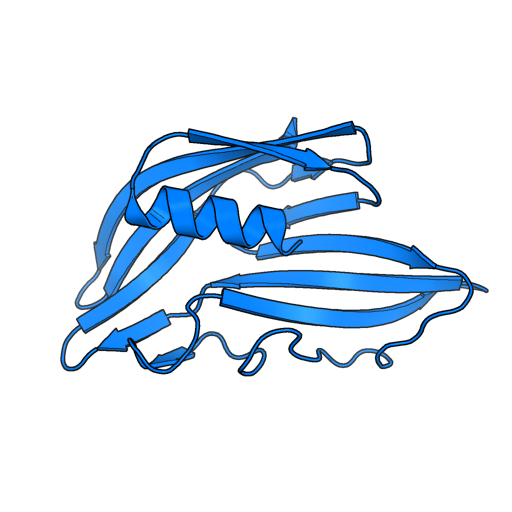 C CA . ILE A 1 103 ? 5.486 -0.115 -5.865 1.00 98.19 103 ILE A CA 1
ATOM 785 C C . ILE A 1 103 ? 6.074 0.492 -4.583 1.00 98.19 103 ILE A C 1
ATOM 787 O O . ILE A 1 103 ? 6.117 -0.168 -3.547 1.00 98.19 103 ILE A O 1
ATOM 791 N N . SER A 1 104 ? 6.567 1.724 -4.656 1.00 98.00 104 SER A N 1
ATOM 792 C CA . SER A 1 104 ? 7.143 2.469 -3.534 1.00 98.00 104 SER A CA 1
ATOM 793 C C . SER A 1 104 ? 6.094 3.423 -2.977 1.00 98.00 104 SER A C 1
ATOM 795 O O . SER A 1 104 ? 5.604 4.286 -3.703 1.00 98.00 104 SER A O 1
ATOM 797 N N . LEU A 1 105 ? 5.725 3.266 -1.705 1.00 98.19 105 LEU A N 1
ATOM 798 C CA . LEU A 1 105 ? 4.824 4.201 -1.031 1.00 98.19 105 LEU A CA 1
ATOM 799 C C . LEU A 1 105 ? 5.630 5.320 -0.375 1.00 98.19 105 LEU A C 1
ATOM 801 O O . LEU A 1 105 ? 6.515 5.051 0.440 1.00 98.19 105 LEU A O 1
ATOM 805 N N . GLU A 1 106 ? 5.278 6.566 -0.667 1.00 97.94 106 GLU A N 1
ATOM 806 C CA . GLU A 1 106 ? 6.018 7.752 -0.237 1.00 97.94 106 GLU A CA 1
ATOM 807 C C . GLU A 1 106 ? 5.091 8.809 0.360 1.00 97.94 106 GLU A C 1
ATOM 809 O O . GLU A 1 106 ? 3.918 8.895 0.015 1.00 97.94 106 GLU A O 1
ATOM 814 N N . GLY A 1 107 ? 5.606 9.655 1.247 1.00 96.00 107 GLY A N 1
ATOM 815 C CA . GLY A 1 107 ? 4.818 10.728 1.851 1.00 96.00 107 GLY A CA 1
ATOM 816 C C . GLY A 1 107 ? 5.249 11.066 3.276 1.00 96.00 107 GLY A C 1
ATOM 817 O O . GLY A 1 107 ? 6.109 10.389 3.848 1.00 96.00 107 GLY A O 1
ATOM 818 N N . PRO A 1 108 ? 4.671 12.125 3.861 1.00 95.69 108 PRO A N 1
ATOM 819 C CA . PRO A 1 108 ? 4.918 12.470 5.252 1.00 95.69 108 PRO A CA 1
ATOM 820 C C . PRO A 1 108 ? 4.286 11.437 6.187 1.00 95.69 108 PRO A C 1
ATOM 822 O O . PRO A 1 108 ? 3.225 10.890 5.892 1.00 95.69 108 PRO A O 1
ATOM 825 N N . MET A 1 109 ? 4.903 11.217 7.351 1.00 97.25 109 MET A N 1
ATOM 826 C CA . MET A 1 109 ? 4.249 10.450 8.410 1.00 97.25 109 MET A CA 1
ATOM 827 C C . MET A 1 109 ? 2.950 11.143 8.812 1.00 97.25 109 MET A C 1
ATOM 829 O O . MET A 1 109 ? 2.949 12.336 9.117 1.00 97.25 109 MET A O 1
ATOM 833 N N . ALA A 1 110 ? 1.855 10.394 8.809 1.00 97.12 110 ALA A N 1
ATOM 834 C CA . ALA A 1 110 ? 0.537 10.929 9.109 1.00 97.12 110 ALA A CA 1
ATOM 835 C C . ALA A 1 110 ? -0.368 9.853 9.705 1.00 97.12 110 ALA A C 1
ATOM 837 O O . ALA A 1 110 ? -0.152 8.652 9.515 1.00 97.12 110 ALA A O 1
ATOM 838 N N . SER A 1 111 ? -1.411 10.297 10.401 1.00 96.38 111 SER A N 1
ATOM 839 C CA . SER A 1 111 ? -2.507 9.449 10.852 1.00 96.38 111 SER A CA 1
ATOM 840 C C . SER A 1 111 ? -3.836 10.182 10.735 1.00 96.38 111 SER A C 1
ATOM 842 O O . SER A 1 111 ? -3.894 11.377 11.009 1.00 96.38 111 SER A O 1
ATOM 844 N N . GLY A 1 112 ? -4.889 9.458 10.374 1.00 95.81 112 GLY A N 1
ATOM 845 C CA . GLY A 1 112 ? -6.254 9.967 10.266 1.00 95.81 112 GLY A CA 1
ATOM 846 C C . GLY A 1 112 ? -7.252 8.927 10.758 1.00 95.81 112 GLY A C 1
ATOM 847 O O . GLY A 1 112 ? -6.984 7.726 10.694 1.00 95.81 112 GLY A O 1
ATOM 848 N N . GLY A 1 113 ? -8.373 9.393 11.292 1.00 94.56 113 GLY A N 1
ATOM 849 C CA . GLY A 1 113 ? -9.456 8.554 11.784 1.00 94.56 113 GLY A CA 1
ATOM 850 C C . GLY A 1 113 ? -10.587 8.414 10.772 1.00 94.56 113 GLY A C 1
ATOM 851 O O . GLY A 1 113 ? -10.442 8.711 9.589 1.00 94.56 113 GLY A O 1
ATOM 852 N N . GLU A 1 114 ? -11.738 7.972 11.258 1.00 94.75 114 GLU A N 1
ATOM 853 C CA . GLU A 1 114 ? -12.970 7.920 10.477 1.00 94.75 114 GLU A CA 1
ATOM 854 C C . GLU A 1 114 ? -13.325 9.293 9.877 1.00 94.75 114 GLU A C 1
ATOM 856 O O . GLU A 1 114 ? -13.241 10.321 10.548 1.00 94.75 114 GLU A O 1
ATOM 861 N N . GLY A 1 115 ? -13.696 9.308 8.595 1.00 93.62 115 GLY A N 1
ATOM 862 C CA . GLY A 1 115 ? -14.037 10.523 7.848 1.00 93.62 115 GLY A CA 1
ATOM 863 C C . GLY A 1 115 ? -12.848 11.258 7.217 1.00 93.62 115 GLY A C 1
ATOM 864 O O . GLY A 1 115 ? -13.050 11.999 6.253 1.00 93.62 115 GLY A O 1
ATOM 865 N N . ASN A 1 116 ? -11.612 11.018 7.672 1.00 96.12 116 ASN A N 1
ATOM 866 C CA . ASN A 1 116 ? -10.415 11.533 7.002 1.00 96.12 116 ASN A CA 1
ATOM 867 C C . ASN A 1 116 ? -10.257 10.916 5.601 1.00 96.12 116 ASN A C 1
ATOM 869 O O . ASN A 1 116 ? -10.734 9.811 5.316 1.00 96.12 116 ASN A O 1
ATOM 873 N N . THR A 1 117 ? -9.574 11.635 4.710 1.00 96.94 117 THR A N 1
ATOM 874 C CA . THR A 1 117 ? -9.379 11.216 3.314 1.00 96.94 117 THR A CA 1
ATOM 875 C C . THR A 1 117 ? -7.920 10.888 3.043 1.00 96.94 117 THR A C 1
ATOM 877 O O . THR A 1 117 ? -7.020 11.671 3.331 1.00 96.94 117 THR A O 1
ATOM 880 N N . ILE A 1 118 ? -7.684 9.734 2.428 1.00 97.50 118 ILE A N 1
ATOM 881 C CA . ILE A 1 118 ? -6.384 9.330 1.907 1.00 97.50 118 ILE A CA 1
ATOM 882 C C . ILE A 1 118 ? -6.334 9.712 0.431 1.00 97.50 118 ILE A C 1
ATOM 884 O O . ILE A 1 118 ? -7.147 9.241 -0.363 1.00 97.50 118 ILE A O 1
ATOM 888 N N . ILE A 1 119 ? -5.367 10.544 0.060 1.00 97.94 119 ILE A N 1
ATOM 889 C CA . ILE A 1 119 ? -5.028 10.843 -1.331 1.00 97.94 119 ILE A CA 1
ATOM 890 C C . ILE A 1 119 ? -3.896 9.919 -1.769 1.00 97.94 119 ILE A C 1
ATOM 892 O O . ILE A 1 119 ? -2.902 9.768 -1.056 1.00 97.94 119 ILE A O 1
ATOM 896 N N . ILE A 1 120 ? -4.051 9.355 -2.965 1.00 98.00 120 ILE A N 1
ATOM 897 C CA . ILE A 1 120 ? -3.115 8.437 -3.611 1.00 98.00 120 ILE A CA 1
ATOM 898 C C . ILE A 1 120 ? -2.750 9.029 -4.968 1.00 98.00 120 ILE A C 1
ATOM 900 O O . ILE A 1 120 ? -3.640 9.345 -5.755 1.00 98.00 120 ILE A O 1
ATOM 904 N N . GLU A 1 121 ? -1.467 9.184 -5.263 1.00 98.44 121 GLU A N 1
ATOM 905 C CA . GLU A 1 121 ? -1.013 9.845 -6.490 1.00 98.44 121 GLU A CA 1
ATOM 906 C C . GLU A 1 121 ? 0.229 9.159 -7.052 1.00 98.44 121 GLU A C 1
ATOM 908 O O . GLU A 1 121 ? 1.172 8.897 -6.312 1.00 98.44 121 GLU A O 1
ATOM 913 N N . ASN A 1 122 ? 0.244 8.875 -8.355 1.00 98.38 122 ASN A N 1
ATOM 914 C CA . ASN A 1 122 ? 1.448 8.399 -9.032 1.00 98.38 122 ASN A CA 1
ATOM 915 C C . ASN A 1 122 ? 2.394 9.582 -9.257 1.00 98.38 122 ASN A C 1
ATOM 917 O O . ASN A 1 122 ? 2.044 10.533 -9.956 1.00 98.38 122 ASN A O 1
ATOM 921 N N . THR A 1 123 ? 3.590 9.519 -8.679 1.00 98.06 123 THR A N 1
ATOM 922 C CA . THR A 1 123 ? 4.611 10.573 -8.775 1.00 98.06 123 THR A CA 1
ATOM 923 C C . THR A 1 123 ? 5.743 10.219 -9.741 1.00 98.06 123 THR A C 1
ATOM 925 O O . THR A 1 123 ? 6.756 10.914 -9.799 1.00 98.06 123 THR A O 1
ATOM 928 N N . GLY A 1 124 ? 5.558 9.170 -10.544 1.00 97.62 124 GLY A N 1
ATOM 929 C CA . GLY A 1 124 ? 6.488 8.712 -11.567 1.00 97.62 124 GLY A CA 1
ATOM 930 C C . GLY A 1 124 ? 7.221 7.434 -11.174 1.00 97.62 124 GLY A C 1
ATOM 931 O O . GLY A 1 124 ? 6.804 6.681 -10.295 1.00 97.62 124 GLY A O 1
ATOM 932 N N . SER A 1 125 ? 8.338 7.175 -11.847 1.00 97.94 125 SER A N 1
ATOM 933 C CA . SER A 1 125 ? 9.150 5.981 -11.620 1.00 97.94 125 SER A CA 1
ATOM 934 C C . SER A 1 125 ? 10.632 6.327 -11.570 1.00 97.94 125 SER A C 1
ATOM 936 O O . SER A 1 125 ? 11.074 7.293 -12.191 1.00 97.94 125 SER A O 1
ATOM 938 N N . SER A 1 126 ? 11.417 5.513 -10.869 1.00 98.12 126 SER A N 1
ATOM 939 C CA . SER A 1 126 ? 12.880 5.576 -10.907 1.00 98.12 126 SER A CA 1
ATOM 940 C C . SER A 1 126 ? 13.497 4.200 -11.131 1.00 98.12 126 SER A C 1
ATOM 942 O O . SER A 1 126 ? 12.856 3.164 -10.938 1.00 98.12 126 SER A O 1
ATOM 944 N N . ILE A 1 127 ? 14.754 4.204 -11.570 1.00 98.00 127 ILE A N 1
ATOM 945 C CA . ILE A 1 127 ? 15.550 2.999 -11.789 1.00 98.00 127 ILE A CA 1
ATOM 946 C C . ILE A 1 127 ? 16.788 3.089 -10.900 1.00 98.00 127 ILE A C 1
ATOM 948 O O . ILE A 1 127 ? 17.543 4.056 -10.982 1.00 98.00 127 ILE A O 1
ATOM 952 N N . GLU A 1 128 ? 16.994 2.077 -10.063 1.00 96.56 128 GLU A N 1
ATOM 953 C CA . GLU A 1 128 ? 18.145 1.941 -9.172 1.00 96.56 128 GLU A CA 1
ATOM 954 C C . GLU A 1 128 ? 18.804 0.584 -9.437 1.00 96.56 128 GLU A C 1
ATOM 956 O O . GLU A 1 128 ? 18.304 -0.465 -9.030 1.00 96.56 128 GLU A O 1
ATOM 961 N N . GLY A 1 129 ? 19.898 0.582 -10.202 1.00 96.19 129 GLY A N 1
ATOM 962 C CA . GLY A 1 129 ? 20.489 -0.661 -10.698 1.00 96.19 129 GLY A CA 1
ATOM 963 C C . GLY A 1 129 ? 19.502 -1.424 -11.587 1.00 96.19 129 GLY A C 1
ATOM 964 O O . GLY A 1 129 ? 19.125 -0.943 -12.654 1.00 96.19 129 GLY A O 1
ATOM 965 N N . ASN A 1 130 ? 19.083 -2.614 -11.151 1.00 96.88 130 ASN A N 1
ATOM 966 C CA . ASN A 1 130 ? 18.086 -3.429 -11.847 1.00 96.88 130 ASN A CA 1
ATOM 967 C C . ASN A 1 130 ? 16.660 -3.308 -11.280 1.00 96.88 130 ASN A C 1
ATOM 969 O O . ASN A 1 130 ? 15.754 -3.977 -11.786 1.00 96.88 130 ASN A O 1
ATOM 973 N N . LEU A 1 131 ? 16.455 -2.476 -10.257 1.00 97.88 131 LEU A N 1
ATOM 974 C CA . LEU A 1 131 ? 15.166 -2.267 -9.611 1.00 97.88 131 LEU A CA 1
ATOM 975 C C . LEU A 1 131 ? 14.429 -1.078 -10.232 1.00 97.88 131 LEU A C 1
ATOM 977 O O . LEU A 1 131 ? 14.931 0.044 -10.252 1.00 97.88 131 LEU A O 1
ATOM 981 N N . ILE A 1 132 ? 13.212 -1.331 -10.705 1.00 98.00 132 ILE A N 1
ATOM 982 C CA . ILE A 1 132 ? 12.278 -0.334 -11.225 1.00 98.00 132 ILE A CA 1
ATOM 983 C C . ILE A 1 132 ? 11.241 -0.047 -10.137 1.00 98.00 132 ILE A C 1
ATOM 985 O O . ILE A 1 132 ? 10.444 -0.918 -9.779 1.00 98.00 132 ILE A O 1
ATOM 989 N N . LYS A 1 133 ? 11.248 1.180 -9.611 1.00 98.19 133 LYS A N 1
ATOM 990 C CA . LYS A 1 133 ? 10.303 1.648 -8.589 1.00 98.19 133 LYS A CA 1
ATOM 991 C C . LYS A 1 133 ? 9.236 2.515 -9.234 1.00 98.19 133 LYS A C 1
ATOM 993 O O . LYS A 1 133 ? 9.569 3.459 -9.942 1.00 98.19 133 LYS A O 1
ATOM 998 N N . THR A 1 134 ? 7.971 2.220 -8.963 1.00 98.38 134 THR A N 1
ATOM 999 C CA . THR A 1 134 ? 6.850 3.126 -9.245 1.00 98.38 134 THR A CA 1
ATOM 1000 C C . THR A 1 134 ? 6.469 3.833 -7.959 1.00 98.38 134 THR A C 1
ATOM 1002 O O . THR A 1 134 ? 6.121 3.170 -6.986 1.00 98.38 134 THR A O 1
ATOM 1005 N N . HIS A 1 135 ? 6.549 5.157 -7.949 1.00 98.38 135 HIS A N 1
ATOM 1006 C CA . HIS A 1 135 ? 6.362 5.977 -6.760 1.00 98.38 135 HIS A CA 1
ATOM 1007 C C . HIS A 1 135 ? 4.906 6.383 -6.611 1.00 98.38 135 HIS A C 1
ATOM 1009 O O . HIS A 1 135 ? 4.300 6.945 -7.524 1.00 98.38 135 HIS A O 1
ATOM 1015 N N . ILE A 1 136 ? 4.344 6.074 -5.448 1.00 98.50 136 ILE A N 1
ATOM 1016 C CA . ILE A 1 136 ? 2.975 6.400 -5.081 1.00 98.50 136 ILE A CA 1
ATOM 1017 C C . ILE A 1 136 ? 2.999 7.261 -3.826 1.00 98.50 136 ILE A C 1
ATOM 1019 O O . ILE A 1 136 ? 3.327 6.787 -2.737 1.00 98.50 136 ILE A O 1
ATOM 1023 N N . SER A 1 137 ? 2.609 8.523 -3.971 1.00 98.25 137 SER A N 1
ATOM 1024 C CA . SER A 1 137 ? 2.447 9.433 -2.847 1.00 98.25 137 SER A CA 1
ATOM 1025 C C . SER A 1 137 ? 1.159 9.133 -2.084 1.00 98.25 137 SER A C 1
ATOM 1027 O O . SER A 1 137 ? 0.083 9.030 -2.674 1.00 98.25 137 SER A O 1
ATOM 1029 N N . ILE A 1 138 ? 1.281 9.036 -0.762 1.00 98.06 138 ILE A N 1
ATOM 1030 C CA . ILE A 1 138 ? 0.205 8.865 0.206 1.00 98.06 138 ILE A CA 1
ATOM 1031 C C . ILE A 1 138 ? 0.136 10.121 1.075 1.00 98.06 138 ILE A C 1
ATOM 1033 O O . ILE A 1 138 ? 1.120 10.522 1.700 1.00 98.06 138 ILE A O 1
ATOM 1037 N N . LYS A 1 139 ? -1.042 10.744 1.134 1.00 97.44 139 LYS A N 1
ATOM 1038 C CA . LYS A 1 139 ? -1.327 11.888 2.015 1.00 97.44 139 LYS A CA 1
ATOM 1039 C C . LYS A 1 139 ? -2.630 11.628 2.757 1.00 97.44 139 LYS A C 1
ATOM 1041 O O . LYS A 1 139 ? -3.605 11.227 2.132 1.00 97.44 139 LYS A O 1
ATOM 1046 N N . ILE A 1 140 ? -2.648 11.861 4.065 1.00 96.69 140 ILE A N 1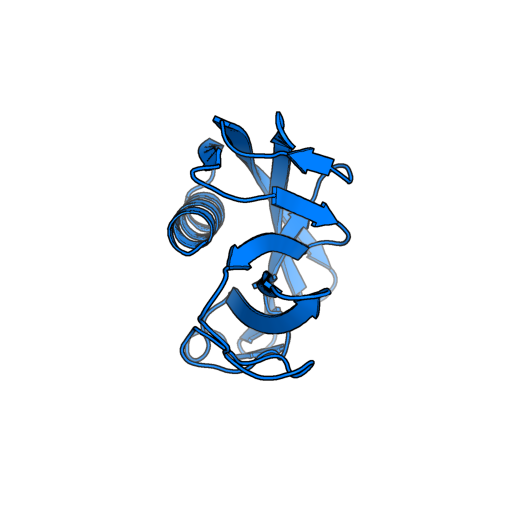
ATOM 1047 C CA . ILE A 1 140 ? -3.848 11.724 4.898 1.00 96.69 140 ILE A CA 1
ATOM 1048 C C . ILE A 1 140 ? -4.288 13.131 5.305 1.00 96.69 140 ILE A C 1
ATOM 1050 O O . ILE A 1 140 ? -3.478 13.871 5.866 1.00 96.69 140 ILE A O 1
ATOM 1054 N N . LEU A 1 141 ? -5.528 13.492 4.967 1.00 94.25 141 LEU A N 1
ATOM 1055 C CA . LEU A 1 141 ? -6.160 14.786 5.238 1.00 94.25 141 LEU A CA 1
ATOM 1056 C C . LEU A 1 141 ? -7.289 14.650 6.250 1.00 94.25 141 LEU A C 1
ATOM 1058 O O . LEU A 1 141 ? -8.088 13.691 6.121 1.00 94.25 141 LEU A O 1
#